Protein AF-A0A7E6CPL1-F1 (afdb_monomer_lite)

Radius of gyration: 27.47 Å; chains: 1; bounding box: 16×42×92 Å

pLDDT: mean 71.46, std 18.07, range [40.53, 95.94]

Foldseek 3Di:
DDDDDDPPPPPPPVPVVVVVVVVVPDPDDDDPVNVDDDDDPVRLVVDDPVVVVVNVVVVVVVVVVVVVVVVVPDDD

InterPro domains:
  IPR001909 Krueppel-associated box [PF01352] (29-70)
  IPR001909 Krueppel-associated box [PS50805] (30-76)
  IPR001909 Krueppel-associated box [SM00349] (30-75)
  IPR001909 Krueppel-associated box [cd07765] (30-67)
  IPR036051 Krueppel-associated box domain superfamily [SSF109640] (23-71)
  IPR050169 Krueppel C2H2-type zinc-finger [PTHR23232] (27-70)

Secondary structure (DSSP, 8-state):
------------TTTTHHHHHHHTS-PPPPPHHHH-----HHHHHHS-HHHHHHHHHHHHHHHHHHHHHHHTT---

Structure (mmCIF, N/CA/C/O backbone):
data_AF-A0A7E6CPL1-F1
#
_entry.id   AF-A0A7E6CPL1-F1
#
loop_
_atom_site.group_PDB
_atom_site.id
_atom_site.type_symbol
_atom_site.label_atom_id
_atom_site.label_alt_id
_atom_site.label_comp_id
_atom_site.label_asym_id
_atom_site.label_entity_id
_atom_site.label_seq_id
_atom_site.pdbx_PDB_ins_code
_atom_site.Cartn_x
_atom_site.Cartn_y
_atom_site.Cartn_z
_atom_site.occupancy
_atom_site.B_iso_or_equiv
_atom_site.auth_seq_id
_atom_site.auth_comp_id
_atom_site.auth_asym_id
_atom_site.auth_atom_id
_atom_site.pdbx_PDB_model_num
ATOM 1 N N . MET A 1 1 ? -2.495 -16.271 79.802 1.00 40.53 1 MET A N 1
ATOM 2 C CA . MET A 1 1 ? -2.719 -17.103 78.602 1.00 40.53 1 MET A CA 1
ATOM 3 C C . MET A 1 1 ? -3.251 -16.184 77.514 1.00 40.53 1 MET A C 1
ATOM 5 O O . MET A 1 1 ? -4.402 -15.784 77.592 1.00 40.53 1 MET A O 1
ATOM 9 N N . VAL A 1 2 ? -2.394 -15.743 76.591 1.00 45.88 2 VAL A N 1
ATOM 10 C CA . VAL A 1 2 ? -2.794 -14.908 75.448 1.00 45.88 2 VAL A CA 1
ATOM 11 C C . VAL A 1 2 ? -2.926 -15.821 74.234 1.00 45.88 2 VAL A C 1
ATOM 13 O O . VAL A 1 2 ? -1.954 -16.427 73.796 1.00 45.88 2 VAL A O 1
ATOM 16 N N . GLY A 1 3 ? -4.154 -16.000 73.756 1.00 49.22 3 GLY A N 1
ATOM 17 C CA . GLY A 1 3 ? -4.423 -16.666 72.487 1.00 49.22 3 GLY A CA 1
ATOM 18 C C . GLY A 1 3 ? -4.342 -15.636 71.368 1.00 49.22 3 GLY A C 1
ATOM 19 O O . GLY A 1 3 ? -5.003 -14.604 71.442 1.00 49.22 3 GLY A O 1
ATOM 20 N N . GLY A 1 4 ? -3.528 -15.896 70.349 1.00 42.81 4 GLY A N 1
ATOM 21 C CA . GLY A 1 4 ? -3.362 -14.997 69.211 1.00 42.81 4 GLY A CA 1
ATOM 22 C C . GLY A 1 4 ? -3.022 -15.781 67.955 1.00 42.81 4 GLY A C 1
ATOM 23 O O . GLY A 1 4 ? -1.920 -16.296 67.819 1.00 42.81 4 GLY A O 1
ATOM 24 N N . CYS A 1 5 ? -4.021 -15.898 67.088 1.00 45.66 5 CYS A N 1
ATOM 25 C CA . CYS A 1 5 ? -4.071 -16.645 65.836 1.00 45.66 5 CYS A CA 1
ATOM 26 C C . CYS A 1 5 ? -2.826 -16.473 64.943 1.00 45.66 5 CYS A C 1
ATOM 28 O O . CYS A 1 5 ? -2.472 -15.357 64.564 1.00 45.66 5 CYS A O 1
ATOM 30 N N . SER A 1 6 ? -2.217 -17.592 64.535 1.00 52.50 6 SER A N 1
ATOM 31 C CA . SER A 1 6 ? -1.270 -17.637 63.420 1.00 52.50 6 SER A CA 1
ATOM 32 C C . SER A 1 6 ? -2.012 -17.320 62.121 1.00 52.50 6 SER A C 1
ATOM 34 O O . SER A 1 6 ? -2.680 -18.181 61.549 1.00 52.50 6 SER A O 1
ATOM 36 N N . THR A 1 7 ? -1.892 -16.093 61.619 1.00 51.53 7 THR A N 1
ATOM 37 C CA . THR A 1 7 ? -2.368 -15.743 60.277 1.00 51.53 7 THR A CA 1
ATOM 38 C C . THR A 1 7 ? -1.404 -16.295 59.231 1.00 51.53 7 THR A C 1
ATOM 40 O O . THR A 1 7 ? -0.652 -15.576 58.578 1.00 51.53 7 THR A O 1
ATOM 43 N N . SER A 1 8 ? -1.436 -17.614 59.032 1.00 52.53 8 SER A N 1
ATOM 44 C CA . SER A 1 8 ? -0.916 -18.197 57.800 1.00 52.53 8 SER A CA 1
ATOM 45 C C . SER A 1 8 ? -1.931 -17.894 56.704 1.00 52.53 8 SER A C 1
ATOM 47 O O . SER A 1 8 ? -2.919 -18.607 56.507 1.00 52.53 8 SER A O 1
ATOM 49 N N . SER A 1 9 ? -1.731 -16.741 56.066 1.00 54.59 9 SER A N 1
ATOM 50 C CA . SER A 1 9 ? -2.506 -16.295 54.919 1.00 54.59 9 SER A CA 1
ATOM 51 C C . SER A 1 9 ? -2.262 -17.287 53.783 1.00 54.59 9 SER A C 1
ATOM 53 O O . SER A 1 9 ? -1.275 -17.201 53.050 1.00 54.59 9 SER A O 1
ATOM 55 N N . ARG A 1 10 ? -3.131 -18.301 53.695 1.00 59.88 10 ARG A N 1
ATOM 56 C CA . ARG A 1 10 ? -3.186 -19.241 52.577 1.00 59.88 10 ARG A CA 1
ATOM 57 C C . ARG A 1 10 ? -3.513 -18.428 51.332 1.00 59.88 10 ARG A C 1
ATOM 59 O O . ARG A 1 10 ? -4.678 -18.154 51.058 1.00 59.88 10 ARG A O 1
ATOM 66 N N . LYS A 1 11 ? -2.481 -18.045 50.579 1.00 54.59 11 LYS A N 1
ATOM 67 C CA . LYS A 1 11 ? -2.659 -17.638 49.188 1.00 54.59 11 LYS A CA 1
ATOM 68 C C . LYS A 1 11 ? -3.228 -18.849 48.463 1.00 54.59 11 LYS A C 1
ATOM 70 O O . LYS A 1 11 ? -2.561 -19.868 48.298 1.00 54.59 11 LYS A O 1
ATOM 75 N N . THR A 1 12 ? -4.509 -18.765 48.138 1.00 49.09 12 THR A N 1
ATOM 76 C CA . THR A 1 12 ? -5.201 -19.739 47.311 1.00 49.09 12 THR A CA 1
ATOM 77 C C . THR A 1 12 ? -4.517 -19.784 45.947 1.00 49.09 12 THR A C 1
ATOM 79 O O . THR A 1 12 ? -4.226 -18.756 45.336 1.00 49.09 12 THR A O 1
ATOM 82 N N . LEU A 1 13 ? -4.273 -21.003 45.465 1.00 52.06 13 LEU A N 1
ATOM 83 C CA . LEU A 1 13 ? -3.608 -21.340 44.200 1.00 52.06 13 LEU A CA 1
ATOM 84 C C . LEU A 1 13 ? -4.273 -20.717 42.945 1.00 52.06 13 LEU A C 1
ATOM 86 O O . LEU A 1 13 ? -3.718 -20.787 41.857 1.00 52.06 13 LEU A O 1
ATOM 90 N N . GLY A 1 14 ? -5.416 -20.039 43.091 1.00 48.81 14 GLY 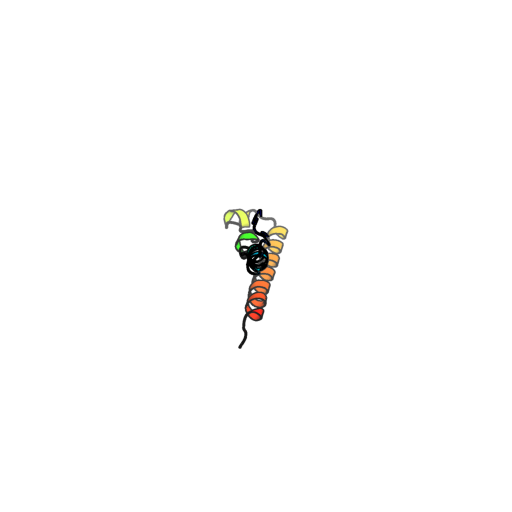A N 1
ATOM 91 C CA . GLY A 1 14 ? -6.124 -19.353 42.006 1.00 48.81 14 GLY A CA 1
ATOM 92 C C . GLY A 1 14 ? -5.611 -17.950 41.653 1.00 48.81 14 GLY A C 1
ATOM 93 O O . GLY A 1 14 ? -6.071 -17.381 40.668 1.00 48.81 14 GLY A O 1
ATOM 94 N N . GLN A 1 15 ? -4.681 -17.358 42.415 1.00 51.62 15 GLN A N 1
ATOM 95 C CA . GLN A 1 15 ? -4.171 -16.011 42.092 1.00 51.62 15 GLN A CA 1
ATOM 96 C C . GLN A 1 15 ? -3.081 -16.007 41.008 1.00 51.62 15 GLN A C 1
ATOM 98 O O . GLN A 1 15 ? -2.992 -15.039 40.263 1.00 51.62 15 GLN A O 1
ATOM 103 N N . ALA A 1 16 ? -2.323 -17.095 40.842 1.00 51.84 16 ALA A N 1
ATOM 104 C CA . ALA A 1 16 ? -1.296 -17.188 39.798 1.00 51.84 16 ALA A CA 1
ATOM 105 C C . ALA A 1 16 ? -1.869 -17.519 38.405 1.00 51.84 16 ALA A C 1
ATOM 107 O O . ALA A 1 16 ? -1.241 -17.234 37.389 1.00 51.84 16 ALA A O 1
ATOM 108 N N . GLN A 1 17 ? -3.079 -18.086 38.341 1.00 51.62 17 GLN A N 1
ATOM 109 C CA . GLN A 1 17 ? -3.736 -18.415 37.069 1.00 51.62 17 GLN A CA 1
ATOM 110 C C . GLN A 1 17 ? -4.387 -17.183 36.419 1.00 51.62 17 GLN A C 1
ATOM 112 O O . GLN A 1 17 ? -4.425 -17.073 35.197 1.00 51.62 17 GLN A O 1
ATOM 117 N N . LYS A 1 18 ? -4.805 -16.198 37.226 1.00 48.72 18 LYS A N 1
ATOM 118 C CA . LYS A 1 18 ? -5.494 -14.990 36.747 1.00 48.72 18 LYS A CA 1
ATOM 119 C C . LYS A 1 18 ? -4.560 -13.938 36.128 1.00 48.72 18 LYS A C 1
ATOM 121 O O . LYS A 1 18 ? -5.025 -13.076 35.386 1.00 48.72 18 LYS A O 1
ATOM 126 N N . GLU A 1 19 ? -3.259 -13.990 36.422 1.00 53.56 19 GLU A N 1
ATOM 127 C CA . GLU A 1 19 ? -2.256 -13.126 35.776 1.00 53.56 19 GLU A CA 1
ATOM 128 C C . GLU A 1 19 ? -1.778 -13.683 34.431 1.00 53.56 19 GLU A C 1
ATOM 130 O O . GLU A 1 19 ? -1.550 -12.896 33.514 1.00 53.56 19 GLU A O 1
ATOM 135 N N . GLN A 1 20 ? -1.716 -15.012 34.262 1.00 46.81 20 GLN A N 1
ATOM 136 C CA . GLN A 1 20 ? -1.394 -15.612 32.960 1.00 46.81 20 GLN A CA 1
ATOM 137 C C . GLN A 1 20 ? -2.541 -15.471 31.951 1.00 46.81 20 GLN A C 1
ATOM 139 O O . GLN A 1 20 ? -2.289 -15.096 30.809 1.00 46.81 20 GLN A O 1
ATOM 144 N N . GLU A 1 21 ? -3.802 -15.639 32.371 1.00 52.19 21 GLU A N 1
ATOM 145 C CA . GLU A 1 21 ? -4.963 -15.397 31.492 1.00 52.19 21 GLU A CA 1
ATOM 146 C C . GLU A 1 21 ? -5.087 -13.933 31.040 1.00 52.19 21 GLU A C 1
ATOM 148 O O . GLU A 1 21 ? -5.666 -13.641 29.991 1.00 52.19 21 GLU A O 1
ATOM 153 N N . LYS A 1 22 ? -4.539 -12.989 31.817 1.00 48.56 22 LYS A N 1
ATOM 154 C CA . LYS A 1 22 ? -4.571 -11.559 31.489 1.00 48.56 22 LYS A CA 1
ATOM 155 C C . LYS A 1 22 ? -3.594 -11.200 30.365 1.00 48.56 22 LYS A C 1
ATOM 157 O O . LYS A 1 22 ? -3.855 -10.238 29.650 1.00 48.56 22 LYS A O 1
ATOM 162 N N . MET A 1 23 ? -2.512 -11.962 30.188 1.00 48.50 23 MET A N 1
ATOM 163 C CA . MET A 1 23 ? -1.540 -11.743 29.109 1.00 48.50 23 MET A CA 1
ATOM 164 C C . MET A 1 23 ? -1.976 -12.397 27.790 1.00 48.50 23 MET A C 1
ATOM 166 O O . MET A 1 23 ? -1.643 -11.900 26.720 1.00 48.50 23 MET A O 1
ATOM 170 N N . THR A 1 24 ? -2.806 -13.442 27.855 1.00 55.44 24 THR A N 1
ATOM 171 C CA . THR A 1 24 ? -3.520 -14.021 26.700 1.00 55.44 24 THR A CA 1
ATOM 172 C C . THR A 1 24 ? -4.846 -13.325 26.393 1.00 55.44 24 THR A C 1
ATOM 174 O O . THR A 1 24 ? -5.634 -13.817 25.585 1.00 55.44 24 THR A O 1
ATOM 177 N N . LYS A 1 25 ? -5.133 -12.183 27.029 1.00 56.59 25 LYS A N 1
ATOM 178 C CA . L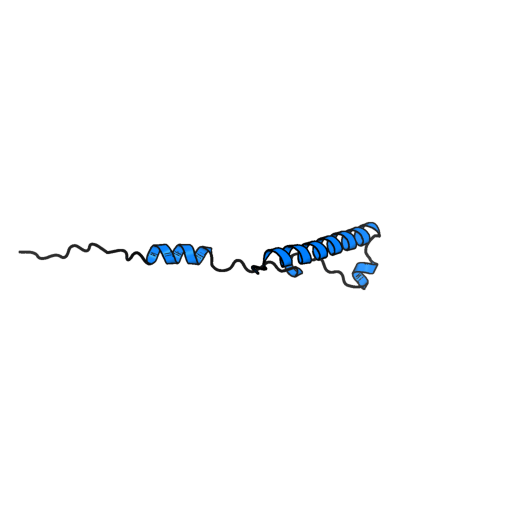YS A 1 25 ? -6.356 -11.423 26.776 1.00 56.59 25 LYS A CA 1
ATOM 179 C C . LYS A 1 25 ? -6.236 -10.694 25.436 1.00 56.59 25 LYS A C 1
ATOM 181 O O . LYS A 1 25 ? -5.834 -9.541 25.401 1.00 56.59 25 LYS A O 1
ATOM 186 N N . PHE A 1 26 ? -6.589 -11.418 24.373 1.00 61.16 26 PHE A N 1
ATOM 187 C CA . PHE A 1 26 ? -6.933 -10.936 23.036 1.00 61.16 26 PHE A CA 1
ATOM 188 C C . PHE A 1 26 ? -6.003 -9.842 22.497 1.00 61.16 26 PHE A C 1
ATOM 190 O O . PHE A 1 26 ? -6.297 -8.655 22.612 1.00 61.16 26 PHE A O 1
ATOM 197 N N . GLN A 1 27 ? -4.916 -10.243 21.832 1.00 71.50 27 GLN A N 1
ATOM 198 C CA . GLN A 1 27 ? -4.401 -9.384 20.767 1.00 71.50 27 GLN A CA 1
ATOM 199 C C . GLN A 1 27 ? -5.531 -9.252 19.743 1.00 71.50 27 GLN A C 1
ATOM 201 O O . GLN A 1 27 ? -6.044 -10.273 19.272 1.00 71.50 27 GLN A O 1
ATOM 206 N N . GLU A 1 28 ? -5.985 -8.026 19.475 1.00 79.44 28 GLU A N 1
ATOM 207 C CA . GLU A 1 28 ? -6.948 -7.807 18.400 1.00 79.44 28 GLU A CA 1
ATOM 208 C C . GLU A 1 28 ? -6.351 -8.366 17.103 1.00 79.44 28 GLU A C 1
ATOM 210 O O . GLU A 1 28 ? -5.169 -8.134 16.823 1.00 79.44 28 GLU A O 1
ATOM 215 N N . PRO A 1 29 ? -7.118 -9.164 16.343 1.00 75.88 29 PRO A N 1
ATOM 216 C CA . PRO A 1 29 ? -6.626 -9.700 15.091 1.00 75.88 29 PRO A CA 1
ATOM 217 C C . PRO A 1 29 ? -6.328 -8.533 14.155 1.00 75.88 29 PRO A C 1
ATOM 219 O O . PRO A 1 29 ? -7.225 -7.761 13.825 1.00 75.88 29 PRO A O 1
ATOM 222 N N . VAL A 1 30 ? -5.073 -8.427 13.718 1.00 78.25 30 VAL A N 1
ATOM 223 C CA . VAL A 1 30 ? -4.698 -7.493 12.655 1.00 78.25 30 VAL A CA 1
ATOM 224 C C . VAL A 1 30 ? -5.445 -7.919 11.400 1.00 78.25 30 VAL A C 1
ATOM 226 O O . VAL A 1 30 ? -5.313 -9.053 10.932 1.00 78.25 30 VAL A O 1
ATOM 229 N N . THR A 1 31 ? -6.275 -7.027 10.883 1.00 81.38 31 THR A N 1
ATOM 230 C CA . THR A 1 31 ? -7.042 -7.263 9.670 1.00 81.38 31 THR A CA 1
ATOM 231 C C . THR A 1 31 ? -6.268 -6.761 8.463 1.00 81.38 31 THR A C 1
ATOM 233 O O . THR A 1 31 ? -5.384 -5.912 8.561 1.00 81.38 31 THR A O 1
ATOM 236 N N . PHE A 1 32 ? -6.643 -7.239 7.278 1.00 77.12 32 PHE A N 1
ATOM 237 C CA . PHE A 1 32 ? -6.050 -6.739 6.041 1.00 77.12 32 PHE A CA 1
ATOM 238 C C . PHE A 1 32 ? -6.222 -5.219 5.878 1.00 77.12 32 PHE A C 1
ATOM 240 O O . PHE A 1 32 ? -5.353 -4.552 5.330 1.00 77.12 32 PHE A O 1
ATOM 247 N N . LYS A 1 33 ? -7.312 -4.654 6.413 1.00 82.06 33 LYS A N 1
ATOM 248 C CA . LYS A 1 33 ? -7.572 -3.211 6.367 1.00 82.06 33 LYS A CA 1
ATOM 249 C C . LYS A 1 33 ? -6.545 -2.398 7.152 1.00 82.06 33 LYS A C 1
ATOM 251 O O . LYS A 1 33 ? -6.313 -1.252 6.796 1.00 82.06 33 LYS A O 1
ATOM 256 N N . ASP A 1 34 ? -5.932 -2.987 8.173 1.00 84.44 34 ASP A N 1
ATOM 257 C CA . ASP A 1 34 ? -4.965 -2.294 9.028 1.00 84.44 34 ASP A CA 1
ATOM 258 C C . ASP A 1 34 ? -3.590 -2.153 8.355 1.00 84.44 34 ASP A C 1
ATOM 260 O O . ASP A 1 34 ? -2.776 -1.333 8.772 1.00 84.44 34 ASP A O 1
ATOM 264 N N . VAL A 1 35 ? -3.331 -2.938 7.303 1.00 79.94 35 VAL A N 1
ATOM 265 C CA . VAL A 1 35 ? -2.055 -2.955 6.567 1.00 79.94 35 VAL A CA 1
ATOM 266 C C . VAL A 1 35 ? -2.184 -2.573 5.090 1.00 79.94 35 VAL A C 1
ATOM 268 O O . VAL A 1 35 ? -1.175 -2.324 4.432 1.00 79.94 35 VAL A O 1
ATOM 271 N N . ALA A 1 36 ? -3.400 -2.528 4.544 1.00 83.31 36 ALA A N 1
ATOM 272 C CA . ALA A 1 36 ? -3.632 -2.208 3.143 1.00 83.31 36 ALA A CA 1
ATOM 273 C C . ALA A 1 36 ? -3.593 -0.698 2.885 1.00 83.31 36 ALA A C 1
ATOM 275 O O . ALA A 1 36 ? -4.264 0.086 3.553 1.00 83.31 36 ALA A O 1
ATOM 276 N N . VAL A 1 37 ? -2.877 -0.304 1.833 1.00 85.00 37 VAL A N 1
ATOM 277 C CA . VAL A 1 37 ? -3.002 1.028 1.236 1.00 85.00 37 VAL A CA 1
ATOM 278 C C . VAL A 1 37 ? -4.073 0.946 0.154 1.00 85.00 37 VAL A C 1
ATOM 280 O O . VAL A 1 37 ? -3.967 0.128 -0.759 1.00 85.00 37 VAL A O 1
ATOM 283 N N . VAL A 1 38 ? -5.119 1.763 0.264 1.00 87.38 38 VAL A N 1
ATOM 284 C CA . VAL A 1 38 ? -6.241 1.790 -0.682 1.00 87.38 38 VAL A CA 1
ATOM 285 C C . VAL A 1 38 ? -6.270 3.154 -1.352 1.00 87.38 38 VAL A C 1
ATOM 287 O O . VAL A 1 38 ? -6.354 4.163 -0.660 1.00 87.38 38 VAL A O 1
ATOM 290 N N . PHE A 1 39 ? -6.205 3.161 -2.681 1.00 90.25 39 PHE A N 1
ATOM 291 C CA . PHE A 1 39 ? -6.346 4.363 -3.500 1.00 90.25 39 PHE A CA 1
ATOM 292 C C . PHE A 1 39 ? -7.771 4.456 -4.049 1.00 90.25 39 PHE A C 1
ATOM 294 O O . PHE A 1 39 ? -8.369 3.427 -4.381 1.00 90.25 39 PHE A O 1
ATOM 301 N N . THR A 1 40 ? -8.304 5.671 -4.186 1.00 92.88 40 THR A N 1
ATOM 302 C CA . THR A 1 40 ? -9.499 5.898 -5.016 1.00 92.88 40 THR A CA 1
ATOM 303 C C . THR A 1 40 ? -9.160 5.795 -6.507 1.00 92.88 40 THR A C 1
ATOM 305 O O . THR A 1 40 ? -7.989 5.739 -6.889 1.00 92.88 40 THR A O 1
ATOM 308 N N . GLU A 1 41 ? -10.173 5.767 -7.379 1.00 90.94 41 GLU A N 1
ATOM 309 C CA . GLU A 1 41 ? -9.948 5.738 -8.833 1.00 90.94 41 GLU A CA 1
ATOM 310 C C . GLU A 1 41 ? -9.185 6.980 -9.317 1.00 90.94 41 GLU A C 1
ATOM 312 O O . GLU A 1 41 ? -8.285 6.877 -10.154 1.00 90.94 41 GLU A O 1
ATOM 317 N N . GLU A 1 42 ? -9.497 8.148 -8.751 1.00 94.62 42 GLU A N 1
ATOM 318 C CA . GLU A 1 42 ? -8.829 9.410 -9.059 1.00 94.62 42 GLU A CA 1
ATOM 319 C C . GLU A 1 42 ? -7.370 9.392 -8.598 1.00 94.62 42 GLU A C 1
ATOM 321 O O . GLU A 1 42 ? -6.481 9.764 -9.361 1.00 94.62 42 GLU A O 1
ATOM 326 N N . GLU A 1 43 ? -7.104 8.916 -7.378 1.00 94.81 43 GLU A N 1
ATOM 327 C CA . GLU A 1 43 ? -5.746 8.805 -6.836 1.00 94.81 43 GLU A CA 1
ATOM 328 C C . GLU A 1 43 ? -4.905 7.798 -7.624 1.00 94.81 43 GLU A C 1
ATOM 330 O O . GLU A 1 43 ? -3.743 8.066 -7.931 1.00 94.81 43 GLU A O 1
ATOM 335 N N . LEU A 1 44 ? -5.501 6.673 -8.028 1.00 91.12 44 LEU A N 1
ATOM 336 C CA . LEU A 1 44 ? -4.845 5.666 -8.857 1.00 91.12 44 LEU A CA 1
ATOM 337 C C . LEU A 1 44 ? -4.454 6.230 -10.233 1.00 91.12 44 LEU A C 1
ATOM 339 O O . LEU A 1 44 ? -3.409 5.864 -10.777 1.00 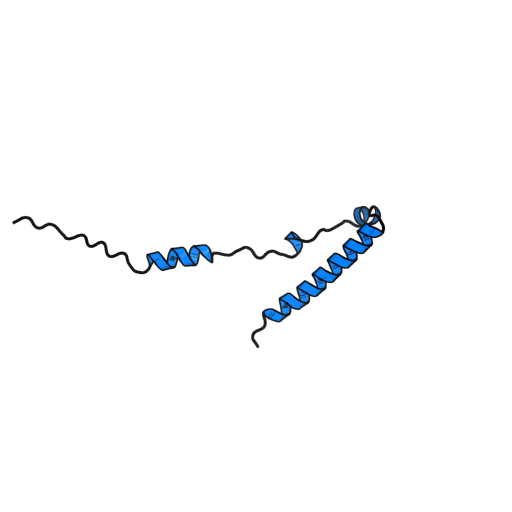91.12 44 LEU A O 1
ATOM 343 N N . GLY A 1 45 ? -5.267 7.136 -10.787 1.00 91.38 45 GLY A N 1
ATOM 344 C CA . GLY A 1 45 ? -4.987 7.847 -12.036 1.00 91.38 45 GLY A CA 1
ATOM 345 C C . GLY A 1 45 ? -3.835 8.8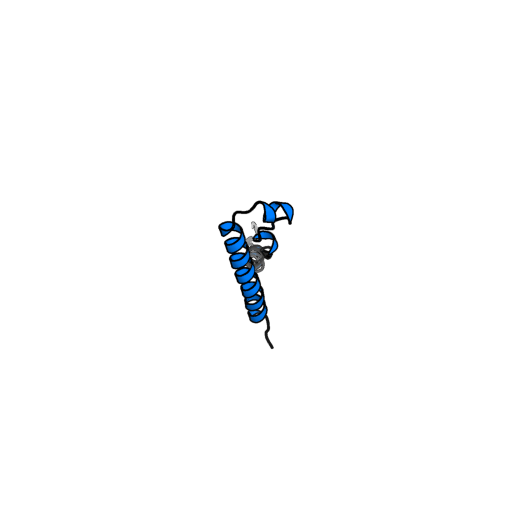55 -11.945 1.00 91.38 45 GLY A C 1
ATOM 346 O O . GLY A 1 45 ? -3.236 9.178 -12.971 1.00 91.38 45 GLY A O 1
ATOM 347 N N . LEU A 1 46 ? -3.502 9.319 -10.737 1.00 95.69 46 LEU A N 1
ATOM 348 C CA . LEU A 1 46 ? -2.403 10.254 -10.476 1.00 95.69 46 LEU A CA 1
ATOM 349 C C . LEU A 1 46 ? -1.065 9.560 -10.185 1.00 95.69 46 LEU A C 1
ATOM 351 O O . LEU A 1 46 ? -0.036 10.231 -10.144 1.00 95.69 46 LEU A O 1
ATOM 355 N N . LEU A 1 47 ? -1.061 8.239 -9.986 1.00 94.56 47 LEU A N 1
ATOM 356 C CA . LEU A 1 47 ? 0.155 7.482 -9.704 1.00 94.56 47 LEU A CA 1
ATOM 357 C C . LEU A 1 47 ? 1.055 7.345 -10.935 1.00 94.56 47 LEU A C 1
ATOM 359 O O . LEU A 1 47 ? 0.614 7.017 -12.047 1.00 94.56 47 LEU A O 1
ATOM 363 N N . ASP A 1 48 ? 2.359 7.452 -10.692 1.00 95.94 48 ASP A N 1
ATOM 364 C CA . ASP A 1 48 ? 3.362 7.137 -11.698 1.00 95.94 48 ASP A CA 1
ATOM 365 C C . ASP A 1 48 ? 3.257 5.662 -12.131 1.00 95.94 48 ASP A C 1
ATOM 367 O O . ASP A 1 48 ? 2.844 4.796 -11.348 1.00 95.94 48 ASP A O 1
ATOM 371 N N . PRO A 1 49 ? 3.661 5.312 -13.366 1.00 94.88 49 PRO A N 1
ATOM 372 C CA . PRO A 1 49 ? 3.626 3.928 -13.839 1.00 94.88 49 PRO A CA 1
ATOM 373 C C . PRO A 1 49 ? 4.316 2.931 -12.894 1.00 94.88 49 PRO A C 1
ATOM 375 O O . PRO A 1 49 ? 3.797 1.841 -12.669 1.00 94.88 49 PRO A O 1
ATOM 378 N N . SER A 1 50 ? 5.440 3.321 -12.286 1.00 94.75 50 SER A N 1
ATOM 379 C CA . SER A 1 50 ? 6.168 2.504 -11.308 1.00 94.75 50 SER A CA 1
ATOM 380 C C . SER A 1 50 ? 5.381 2.284 -10.012 1.00 94.75 50 SER A C 1
ATOM 382 O O . SER A 1 50 ? 5.401 1.185 -9.463 1.00 94.75 50 SER A O 1
ATOM 384 N N . GLN A 1 51 ? 4.648 3.295 -9.542 1.00 94.25 51 GLN A N 1
ATOM 385 C CA . GLN A 1 51 ? 3.808 3.197 -8.349 1.00 94.25 51 GLN A CA 1
ATOM 386 C C . GLN A 1 51 ? 2.582 2.313 -8.595 1.00 94.25 51 GLN A C 1
ATOM 388 O O . GLN A 1 51 ? 2.228 1.512 -7.733 1.00 94.25 51 GLN A O 1
ATOM 393 N N . ARG A 1 52 ? 1.971 2.390 -9.787 1.00 93.12 52 ARG A N 1
ATOM 394 C CA . ARG A 1 52 ? 0.865 1.496 -10.171 1.00 93.12 52 ARG A CA 1
ATOM 395 C C . ARG A 1 52 ? 1.302 0.039 -10.255 1.00 93.12 52 ARG A C 1
ATOM 397 O O . ARG A 1 52 ? 0.574 -0.828 -9.780 1.00 93.12 52 ARG A O 1
ATOM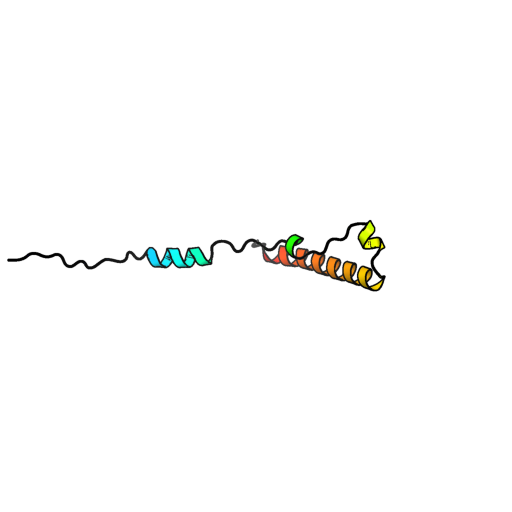 404 N N . MET A 1 53 ? 2.481 -0.222 -10.820 1.00 93.56 53 MET A N 1
ATOM 405 C CA . MET A 1 53 ? 3.055 -1.571 -10.836 1.00 93.56 53 MET A CA 1
ATOM 406 C C . MET A 1 53 ? 3.271 -2.093 -9.414 1.00 93.56 53 MET A C 1
ATOM 408 O O . MET A 1 53 ? 2.784 -3.166 -9.080 1.00 93.56 53 MET A O 1
ATOM 412 N N . LEU A 1 54 ? 3.899 -1.293 -8.547 1.00 93.06 54 LEU A N 1
ATOM 413 C CA . LEU A 1 54 ? 4.129 -1.681 -7.157 1.00 93.06 54 LEU A CA 1
ATOM 414 C C . LEU A 1 54 ? 2.819 -1.938 -6.398 1.00 93.06 54 LEU A C 1
ATOM 416 O O . LEU A 1 54 ? 2.723 -2.903 -5.645 1.00 93.06 54 LEU A O 1
ATOM 420 N N . TYR A 1 55 ? 1.798 -1.105 -6.609 1.00 91.25 55 TYR A N 1
ATOM 421 C CA . TYR A 1 55 ? 0.479 -1.305 -6.010 1.00 91.25 55 TYR A CA 1
ATOM 422 C C . TYR A 1 55 ? -0.143 -2.643 -6.432 1.00 91.25 55 TYR A C 1
ATOM 424 O O . TYR A 1 55 ? -0.677 -3.366 -5.587 1.00 91.25 55 TYR A O 1
ATOM 432 N N . GLN A 1 56 ? -0.048 -2.998 -7.717 1.00 90.19 56 GLN A N 1
ATOM 433 C CA . GLN A 1 56 ? -0.540 -4.279 -8.227 1.00 90.19 56 GLN A CA 1
ATOM 434 C C . GLN A 1 56 ? 0.233 -5.456 -7.628 1.00 90.19 56 GLN A C 1
ATOM 436 O O . GLN A 1 56 ? -0.395 -6.393 -7.140 1.00 90.19 56 GLN A O 1
ATOM 441 N N . ASP A 1 57 ? 1.563 -5.385 -7.603 1.00 91.75 57 ASP A N 1
ATOM 442 C CA . ASP A 1 57 ? 2.421 -6.446 -7.067 1.00 91.75 57 ASP A CA 1
ATOM 443 C C . ASP A 1 57 ? 2.139 -6.701 -5.582 1.00 91.75 57 ASP A C 1
ATOM 445 O O . ASP A 1 57 ? 1.868 -7.835 -5.182 1.00 91.75 57 ASP A O 1
ATOM 449 N N . VAL A 1 58 ? 2.100 -5.637 -4.775 1.00 88.31 58 VAL A N 1
ATOM 450 C CA . VAL A 1 58 ? 1.801 -5.723 -3.337 1.00 88.31 58 VAL A CA 1
ATOM 451 C C . VAL A 1 58 ? 0.383 -6.245 -3.101 1.00 88.31 58 VAL A C 1
ATOM 453 O O . VAL A 1 58 ? 0.166 -7.083 -2.226 1.00 88.31 58 VAL A O 1
ATOM 456 N N . THR A 1 59 ? -0.600 -5.801 -3.891 1.00 87.56 59 THR A N 1
ATOM 457 C CA . THR A 1 59 ? -1.985 -6.286 -3.773 1.00 87.56 59 THR A CA 1
ATOM 458 C C . THR A 1 59 ? -2.090 -7.773 -4.114 1.00 87.56 59 THR A C 1
ATOM 460 O O . THR A 1 59 ? -2.765 -8.519 -3.406 1.00 87.56 59 THR A O 1
ATOM 463 N N . LEU A 1 60 ? -1.404 -8.231 -5.163 1.00 86.50 60 LEU A N 1
ATOM 464 C CA . LEU A 1 60 ? -1.389 -9.639 -5.558 1.00 86.50 60 LEU A CA 1
ATOM 465 C C . LEU A 1 60 ? -0.679 -10.525 -4.530 1.00 86.50 60 LEU A C 1
ATOM 467 O O . LEU A 1 60 ? -1.172 -11.615 -4.234 1.00 86.50 60 LEU A O 1
ATOM 471 N N . GLU A 1 61 ? 0.447 -10.076 -3.975 1.00 87.00 61 GLU A N 1
ATOM 472 C CA . GLU A 1 61 ? 1.154 -10.792 -2.909 1.00 87.00 61 GLU A CA 1
ATOM 473 C C . GLU A 1 61 ? 0.271 -10.928 -1.664 1.00 87.00 61 GLU A C 1
ATOM 475 O O . GLU A 1 61 ? 0.087 -12.025 -1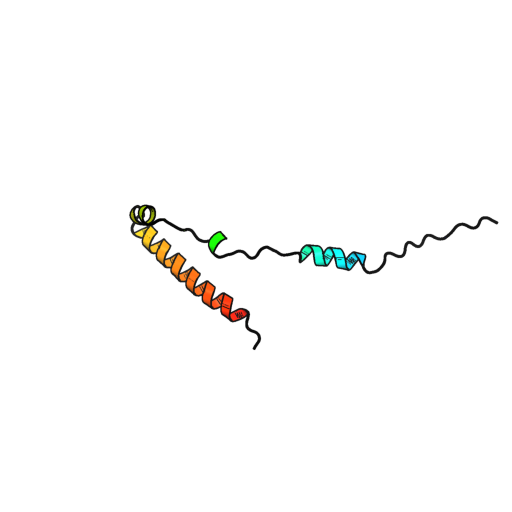.137 1.00 87.00 61 GLU A O 1
ATOM 480 N N . ASN A 1 62 ? -0.382 -9.839 -1.263 1.00 84.81 62 ASN A N 1
ATOM 481 C CA . ASN A 1 62 ? -1.308 -9.839 -0.140 1.00 84.81 62 ASN A CA 1
ATOM 482 C C . ASN A 1 62 ? -2.498 -10.789 -0.344 1.00 84.81 62 ASN A C 1
ATOM 484 O O . ASN A 1 62 ? -2.853 -11.532 0.571 1.00 84.81 62 ASN A O 1
ATOM 488 N N . LEU A 1 63 ? -3.094 -10.820 -1.541 1.00 82.75 63 LEU A N 1
ATOM 489 C CA . LEU A 1 63 ? -4.168 -11.764 -1.871 1.00 82.75 63 LEU A CA 1
ATOM 490 C C . LEU A 1 63 ? -3.706 -13.223 -1.778 1.00 82.75 63 LEU A C 1
ATOM 492 O O . LEU A 1 63 ? -4.434 -14.062 -1.250 1.00 82.75 63 LEU A O 1
ATOM 496 N N . ARG A 1 64 ? -2.493 -13.533 -2.249 1.00 85.50 64 ARG A N 1
ATOM 497 C CA . ARG A 1 64 ? -1.907 -14.880 -2.127 1.00 85.50 64 ARG A CA 1
ATOM 498 C C . ARG A 1 64 ? -1.669 -15.261 -0.668 1.00 85.50 64 ARG A C 1
ATOM 500 O O . ARG A 1 64 ? -2.001 -16.376 -0.273 1.00 85.50 64 ARG A O 1
ATOM 507 N N . ASN A 1 65 ? -1.163 -14.329 0.136 1.00 81.88 65 ASN A N 1
ATOM 508 C CA . ASN A 1 65 ? -0.934 -14.543 1.563 1.00 81.88 65 ASN A CA 1
ATOM 509 C C . ASN A 1 65 ? -2.247 -14.797 2.320 1.00 81.88 65 ASN A C 1
ATOM 511 O O . ASN A 1 65 ? -2.285 -15.655 3.199 1.00 81.88 65 ASN A O 1
ATOM 515 N N . LEU A 1 66 ? -3.342 -14.118 1.953 1.00 77.81 66 LEU A N 1
ATOM 516 C CA . LEU A 1 66 ? -4.665 -14.367 2.540 1.00 77.81 66 LEU A CA 1
ATOM 517 C C . LEU A 1 66 ? -5.172 -15.792 2.278 1.00 77.81 66 LEU A C 1
ATOM 519 O O . LEU A 1 66 ? -5.781 -16.385 3.166 1.00 77.81 66 LEU A O 1
ATOM 523 N N . VAL A 1 67 ? -4.909 -16.350 1.093 1.00 74.56 67 VAL A N 1
ATOM 524 C CA . VAL A 1 67 ? -5.264 -17.743 0.771 1.00 74.56 67 VAL A CA 1
ATOM 525 C C . VAL A 1 67 ? -4.447 -18.717 1.624 1.00 74.56 67 VAL A C 1
ATOM 527 O O . VAL A 1 67 ? -5.019 -19.620 2.225 1.00 74.56 67 VAL A O 1
ATOM 530 N N . TYR A 1 68 ? -3.139 -18.484 1.759 1.00 66.19 68 TYR A N 1
ATOM 531 C CA . TYR A 1 68 ? -2.236 -19.362 2.513 1.00 66.19 68 TYR A CA 1
ATOM 532 C C . TYR A 1 68 ? -2.519 -19.364 4.027 1.00 66.19 68 TYR A C 1
ATOM 534 O O . TYR A 1 68 ? -2.610 -20.414 4.654 1.00 66.19 68 TYR A O 1
ATOM 542 N N . VAL A 1 69 ? -2.751 -18.190 4.627 1.00 66.56 69 VAL A N 1
ATOM 543 C CA . VAL A 1 69 ? -3.077 -18.068 6.064 1.00 66.56 69 VAL A CA 1
ATOM 544 C C . VAL A 1 69 ? -4.447 -18.687 6.401 1.00 66.56 69 VAL A C 1
ATOM 546 O O . VAL A 1 69 ? -4.697 -19.061 7.550 1.00 66.56 69 VAL A O 1
ATOM 549 N N . GLY A 1 70 ? -5.337 -18.819 5.411 1.00 62.88 70 GLY A N 1
ATOM 550 C CA . GLY A 1 70 ? -6.618 -19.513 5.546 1.00 62.88 70 GLY A CA 1
ATOM 551 C C . GLY A 1 70 ? -6.508 -21.043 5.574 1.00 62.88 70 GLY A C 1
ATOM 552 O O . GLY A 1 70 ? -7.374 -21.695 6.158 1.00 62.88 70 GLY A O 1
ATOM 553 N N . GLU A 1 71 ? -5.450 -21.619 4.996 1.00 58.34 71 GLU A N 1
ATOM 554 C CA . GLU A 1 71 ? -5.248 -23.074 4.918 1.00 58.34 71 GLU A CA 1
ATOM 555 C C . GLU A 1 71 ? -4.647 -23.665 6.209 1.00 58.34 71 GLU A C 1
ATOM 557 O O . GLU A 1 71 ? -4.959 -24.800 6.566 1.00 58.34 71 GLU A O 1
ATOM 562 N N . ASP A 1 72 ? -3.906 -22.876 6.996 1.00 56.59 72 ASP A N 1
ATOM 563 C CA . ASP A 1 72 ? -3.272 -23.323 8.252 1.00 56.59 72 ASP A CA 1
ATOM 564 C C . ASP A 1 72 ? -4.246 -23.504 9.440 1.00 56.59 72 ASP A C 1
ATOM 566 O O . ASP A 1 72 ? -3.849 -23.960 10.516 1.00 56.59 72 ASP A O 1
ATOM 570 N N . ARG A 1 73 ? -5.530 -23.140 9.293 1.00 60.59 73 ARG A N 1
ATOM 571 C CA . ARG A 1 73 ? -6.533 -23.216 10.380 1.00 60.59 73 ARG A CA 1
ATOM 572 C C . ARG A 1 73 ? -7.615 -24.279 10.201 1.00 60.59 73 ARG A C 1
ATOM 574 O O . ARG A 1 73 ? -8.613 -24.237 10.920 1.00 60.59 73 ARG A O 1
ATOM 581 N N . CYS A 1 74 ? -7.423 -25.249 9.312 1.00 51.53 74 CYS A N 1
ATOM 582 C CA . CYS A 1 74 ? -8.310 -26.409 9.233 1.00 51.53 74 CYS A CA 1
ATOM 583 C C . CYS A 1 74 ? -7.689 -27.627 9.942 1.00 51.53 74 CYS A C 1
ATOM 585 O O . CYS A 1 74 ? -6.881 -28.326 9.333 1.00 51.53 74 CYS A O 1
ATOM 587 N N . PRO A 1 75 ? -8.069 -27.953 11.193 1.00 56.19 75 PRO A N 1
ATOM 588 C CA . PRO A 1 75 ? -8.063 -29.345 11.610 1.00 56.19 75 PRO A CA 1
ATOM 589 C C . PRO A 1 75 ? -9.237 -30.034 10.897 1.00 56.19 75 PRO A C 1
ATOM 591 O O . PRO A 1 75 ? -10.389 -29.642 11.091 1.00 56.19 75 PRO A O 1
ATOM 594 N N . LEU A 1 76 ? -8.934 -31.005 10.031 1.00 54.34 76 LEU A N 1
ATOM 595 C CA . LEU A 1 76 ? -9.922 -31.992 9.580 1.00 54.34 76 LEU A CA 1
ATOM 596 C C . LEU A 1 76 ? -10.494 -32.761 10.778 1.00 54.34 76 LEU A C 1
ATOM 598 O O . LEU A 1 76 ? -9.708 -33.057 11.710 1.00 54.34 76 LEU A O 1
#

Organism: NCBI:txid89673

Sequence (76 aa):
MVGGCSTSSRKTLGQAQKEQEKMTKFQEPVTFKDVAVVFTEEELGLLDPSQRMLYQDVTLENLRNLVYVGEDRCPL